Protein AF-A0A7D5ZQ48-F1 (afdb_monomer)

Structure (mmCIF, N/CA/C/O backbone):
data_AF-A0A7D5ZQ48-F1
#
_entry.id   AF-A0A7D5ZQ48-F1
#
loop_
_atom_site.group_PDB
_atom_site.id
_atom_site.type_symbol
_atom_site.label_atom_id
_atom_site.label_alt_id
_atom_site.label_comp_id
_atom_site.label_asym_id
_atom_site.label_entity_id
_atom_site.label_seq_id
_atom_site.pdbx_PDB_ins_code
_atom_site.Cartn_x
_atom_site.Cartn_y
_atom_site.Cartn_z
_atom_site.occupancy
_atom_site.B_iso_or_equiv
_atom_site.auth_seq_id
_atom_site.auth_comp_id
_atom_site.auth_asym_id
_atom_site.auth_atom_id
_atom_site.pdbx_PDB_model_num
ATOM 1 N N . MET A 1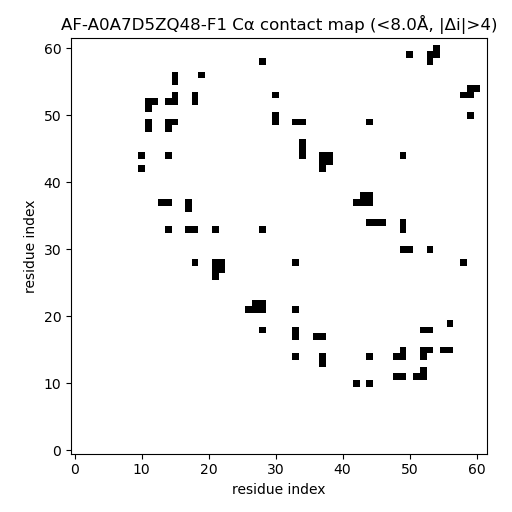 1 ? 12.293 -15.148 -17.341 1.00 50.47 1 MET A N 1
ATOM 2 C CA . MET A 1 1 ? 11.602 -14.373 -16.279 1.00 50.47 1 MET A CA 1
ATOM 3 C C . MET A 1 1 ? 11.802 -12.888 -16.588 1.00 50.47 1 MET A C 1
ATOM 5 O O . MET A 1 1 ? 12.942 -12.459 -16.659 1.00 50.47 1 MET A O 1
ATOM 9 N N . ASN A 1 2 ? 10.749 -12.128 -16.913 1.00 62.78 2 ASN A N 1
ATOM 10 C CA . ASN A 1 2 ? 10.889 -10.785 -17.506 1.00 62.78 2 ASN A CA 1
ATOM 11 C C . ASN A 1 2 ? 11.236 -9.724 -16.443 1.00 62.78 2 ASN A C 1
ATOM 13 O O . ASN A 1 2 ? 10.457 -9.530 -15.511 1.00 62.78 2 ASN A O 1
ATOM 17 N N . ALA A 1 3 ? 12.333 -8.975 -16.595 1.00 62.84 3 ALA A N 1
ATOM 18 C CA . ALA A 1 3 ? 12.762 -7.939 -15.638 1.00 62.84 3 ALA A CA 1
ATOM 19 C C . ALA A 1 3 ? 11.658 -6.908 -15.304 1.00 62.84 3 ALA A C 1
ATOM 21 O O . ALA A 1 3 ? 11.506 -6.487 -14.158 1.00 62.84 3 ALA A O 1
ATOM 22 N N . ARG A 1 4 ? 10.790 -6.593 -16.277 1.00 67.19 4 ARG A N 1
ATOM 23 C CA . ARG A 1 4 ? 9.610 -5.724 -16.094 1.00 67.19 4 ARG A CA 1
ATOM 24 C C . ARG A 1 4 ? 8.629 -6.247 -15.039 1.00 67.19 4 ARG A C 1
ATOM 26 O O . ARG A 1 4 ? 8.071 -5.466 -14.274 1.00 67.19 4 ARG A O 1
ATOM 33 N N . THR A 1 5 ? 8.448 -7.566 -14.961 1.00 72.88 5 THR A N 1
ATOM 34 C CA . THR A 1 5 ? 7.567 -8.182 -13.955 1.00 72.88 5 THR A CA 1
ATOM 35 C C . THR A 1 5 ? 8.163 -8.141 -12.551 1.00 72.88 5 THR A C 1
ATOM 37 O O . THR A 1 5 ? 7.413 -8.002 -11.587 1.00 72.88 5 THR A O 1
ATOM 40 N N . ALA A 1 6 ? 9.493 -8.188 -12.418 1.00 77.50 6 ALA A N 1
ATOM 41 C CA . ALA A 1 6 ? 10.161 -8.054 -11.125 1.00 77.50 6 ALA A CA 1
ATOM 42 C C . ALA A 1 6 ? 9.992 -6.638 -10.554 1.00 77.50 6 ALA A C 1
ATOM 44 O O . ALA A 1 6 ? 9.578 -6.495 -9.405 1.00 77.50 6 ALA A O 1
ATOM 45 N N . VAL A 1 7 ? 10.190 -5.604 -11.381 1.00 78.69 7 VAL A N 1
ATOM 46 C CA . VAL A 1 7 ? 9.991 -4.196 -10.986 1.00 78.69 7 VAL A CA 1
ATOM 47 C C . VAL A 1 7 ? 8.533 -3.921 -10.602 1.00 78.69 7 VAL A C 1
ATOM 49 O O . VAL A 1 7 ? 8.265 -3.289 -9.581 1.00 78.69 7 VAL A O 1
ATOM 52 N N . ALA A 1 8 ? 7.571 -4.437 -11.375 1.00 77.50 8 ALA A N 1
ATOM 53 C CA . ALA A 1 8 ? 6.149 -4.305 -11.047 1.00 77.50 8 ALA A CA 1
ATOM 54 C C . ALA A 1 8 ? 5.791 -5.012 -9.726 1.00 77.50 8 ALA A C 1
ATOM 56 O O . ALA A 1 8 ? 5.037 -4.482 -8.906 1.00 77.50 8 ALA A O 1
ATOM 57 N N . ARG A 1 9 ? 6.362 -6.200 -9.487 1.00 82.25 9 ARG A N 1
ATOM 58 C CA . ARG A 1 9 ? 6.164 -6.951 -8.242 1.00 82.25 9 ARG A CA 1
ATOM 59 C C . ARG A 1 9 ? 6.748 -6.217 -7.039 1.00 82.25 9 ARG A C 1
ATOM 61 O O . ARG A 1 9 ? 6.120 -6.223 -5.982 1.00 82.25 9 ARG A O 1
ATOM 68 N N . ASP A 1 10 ? 7.916 -5.605 -7.191 1.00 85.69 10 ASP A N 1
ATOM 69 C CA . ASP A 1 10 ? 8.566 -4.857 -6.119 1.00 85.69 10 ASP A CA 1
ATOM 70 C C . ASP A 1 10 ? 7.776 -3.595 -5.749 1.00 85.69 10 ASP A C 1
ATOM 72 O O . ASP A 1 10 ? 7.392 -3.418 -4.590 1.00 85.69 10 ASP A O 1
ATOM 76 N N . ARG A 1 11 ? 7.356 -2.817 -6.757 1.00 84.38 11 ARG A N 1
ATOM 77 C CA . ARG A 1 11 ? 6.456 -1.670 -6.569 1.00 84.38 11 ARG A CA 1
ATOM 78 C C . ARG A 1 11 ? 5.177 -2.067 -5.834 1.00 84.38 11 ARG A C 1
ATOM 80 O O . ARG A 1 11 ? 4.768 -1.401 -4.887 1.00 84.38 11 ARG A O 1
ATOM 87 N N . ARG A 1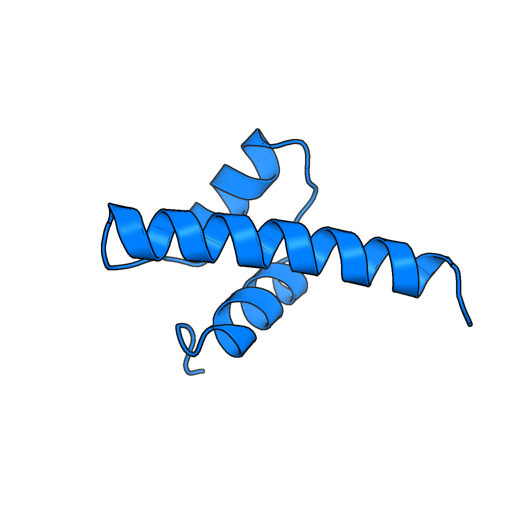 12 ? 4.562 -3.189 -6.219 1.00 85.38 12 ARG A N 1
ATOM 88 C CA . ARG A 1 12 ? 3.352 -3.695 -5.559 1.00 85.38 12 ARG A CA 1
ATOM 89 C C . ARG A 1 12 ? 3.599 -4.081 -4.104 1.00 85.38 12 ARG A C 1
ATOM 91 O O . ARG A 1 12 ? 2.759 -3.792 -3.259 1.00 85.38 12 ARG A O 1
ATOM 98 N N . LYS A 1 13 ? 4.737 -4.709 -3.788 1.00 89.50 13 LYS A N 1
ATOM 99 C CA . LYS A 1 13 ? 5.110 -5.011 -2.396 1.00 89.50 13 LYS A CA 1
ATOM 100 C C . LYS A 1 13 ? 5.259 -3.736 -1.571 1.00 89.50 13 LYS A C 1
ATOM 102 O O . LYS A 1 13 ? 4.790 -3.719 -0.436 1.00 89.50 13 LYS A O 1
ATOM 107 N N . ALA A 1 14 ? 5.868 -2.690 -2.129 1.00 9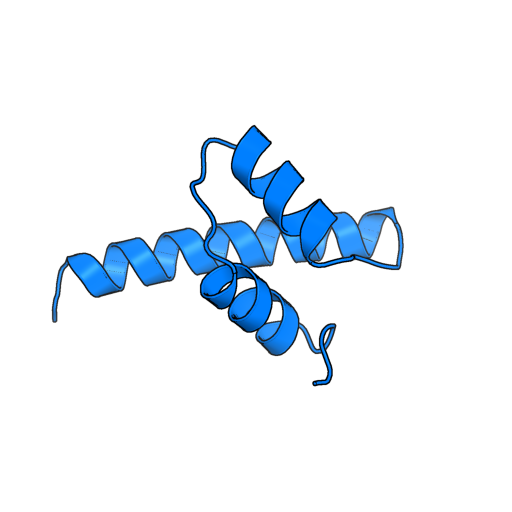0.31 14 ALA A N 1
ATOM 108 C CA . ALA A 1 14 ? 6.000 -1.403 -1.454 1.00 90.31 14 ALA A CA 1
ATOM 109 C C . ALA A 1 14 ? 4.623 -0.779 -1.161 1.00 90.31 14 ALA A C 1
ATOM 111 O O . ALA A 1 14 ? 4.345 -0.441 -0.013 1.00 90.31 14 ALA A O 1
ATOM 112 N N . ILE A 1 15 ? 3.721 -0.752 -2.150 1.00 89.81 15 ILE A N 1
ATOM 113 C CA . ILE A 1 15 ? 2.346 -0.242 -1.990 1.00 89.81 15 ILE A CA 1
ATOM 114 C C . ILE A 1 15 ? 1.570 -1.043 -0.930 1.00 89.81 15 ILE A C 1
ATOM 116 O O . ILE A 1 15 ? 0.908 -0.456 -0.080 1.00 89.81 15 ILE A O 1
ATOM 120 N N . VAL A 1 16 ? 1.689 -2.377 -0.919 1.00 91.19 16 VAL A N 1
ATOM 121 C CA . VAL A 1 16 ? 1.083 -3.231 0.124 1.00 91.19 16 VAL A CA 1
ATOM 122 C C . VAL A 1 16 ? 1.615 -2.878 1.514 1.00 91.19 16 VAL A C 1
ATOM 124 O O . VAL A 1 16 ? 0.858 -2.900 2.484 1.00 91.19 16 VAL A O 1
ATOM 127 N N . ARG A 1 17 ? 2.911 -2.573 1.631 1.00 92.19 17 ARG A N 1
ATOM 128 C CA . ARG A 1 17 ? 3.544 -2.228 2.909 1.00 92.19 17 ARG A CA 1
ATOM 129 C C . ARG A 1 17 ? 3.018 -0.888 3.438 1.00 92.19 17 ARG A C 1
ATOM 131 O O . ARG A 1 17 ? 2.669 -0.818 4.611 1.00 92.19 17 ARG A O 1
ATOM 138 N N . ILE A 1 18 ? 2.874 0.106 2.558 1.00 90.81 18 ILE A N 1
ATOM 139 C CA . ILE A 1 18 ? 2.274 1.414 2.868 1.00 90.81 18 ILE A CA 1
ATOM 140 C C . ILE A 1 18 ? 0.818 1.241 3.306 1.00 90.81 18 ILE A C 1
ATOM 142 O O . ILE A 1 18 ? 0.467 1.628 4.415 1.00 90.81 18 ILE A O 1
ATOM 146 N N . ALA A 1 19 ? -0.004 0.567 2.493 1.00 89.31 19 ALA A N 1
ATOM 147 C CA . ALA A 1 19 ? -1.414 0.331 2.806 1.00 89.31 19 ALA A CA 1
ATOM 148 C C . ALA A 1 19 ? -1.601 -0.398 4.146 1.00 89.31 19 ALA A C 1
ATOM 150 O O . ALA A 1 19 ? -2.509 -0.084 4.909 1.00 89.31 19 ALA A O 1
ATOM 151 N N . ARG A 1 20 ? -0.718 -1.350 4.470 1.00 91.06 20 ARG A N 1
ATOM 152 C CA . ARG A 1 20 ? -0.736 -2.042 5.763 1.00 91.06 20 ARG A CA 1
ATOM 153 C C . ARG A 1 20 ? -0.385 -1.121 6.934 1.00 91.06 20 ARG A C 1
ATOM 155 O O . ARG A 1 20 ? -1.001 -1.275 7.982 1.00 91.06 20 ARG A O 1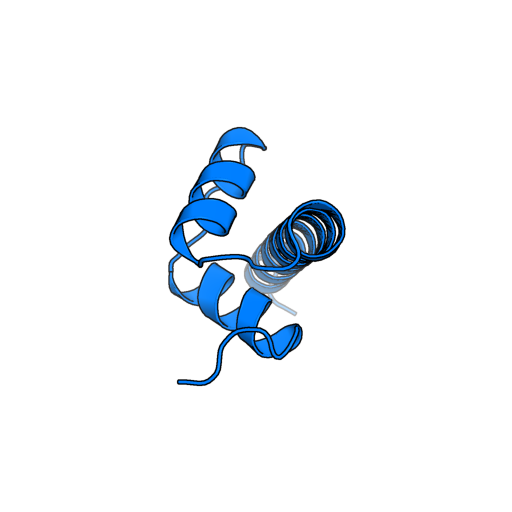
ATOM 162 N N . SER A 1 21 ? 0.596 -0.227 6.783 1.00 91.19 21 SER A N 1
ATOM 163 C CA . SER A 1 21 ? 0.941 0.742 7.838 1.00 91.19 21 SER A CA 1
ATOM 164 C C . SER A 1 21 ? -0.237 1.669 8.104 1.00 91.19 21 SER A C 1
ATOM 166 O O . SER A 1 21 ? -0.727 1.727 9.225 1.00 91.19 21 SER A O 1
ATOM 168 N N . MET A 1 22 ? -0.796 2.246 7.035 1.00 88.69 22 MET A N 1
ATOM 169 C CA . MET A 1 22 ? -1.969 3.118 7.120 1.00 88.69 22 MET A CA 1
ATOM 170 C C . MET A 1 22 ? -3.157 2.412 7.778 1.00 88.69 22 MET A C 1
ATOM 172 O O . MET A 1 22 ? -3.830 2.993 8.620 1.00 88.69 22 MET A O 1
ATOM 176 N N . HIS A 1 23 ? -3.385 1.133 7.458 1.00 88.88 23 HIS A N 1
ATOM 177 C CA . HIS A 1 23 ? -4.461 0.358 8.076 1.00 88.88 23 HIS A CA 1
ATOM 178 C C . HIS A 1 23 ? -4.245 0.141 9.575 1.00 88.88 23 HIS A C 1
ATOM 180 O O . HIS A 1 23 ? -5.206 0.159 10.336 1.00 88.88 23 HIS A O 1
ATOM 186 N N . ARG A 1 24 ? -2.997 -0.057 10.012 1.00 88.44 24 ARG A N 1
ATOM 187 C CA . ARG A 1 24 ? -2.677 -0.199 11.438 1.00 88.44 24 ARG A CA 1
ATOM 188 C C . ARG A 1 24 ? -2.805 1.116 12.201 1.00 88.44 24 ARG A C 1
ATOM 190 O O . ARG A 1 24 ? -3.185 1.078 13.362 1.00 88.44 24 ARG A O 1
ATOM 197 N N . GLU A 1 25 ? -2.477 2.236 11.567 1.00 88.38 25 GLU A N 1
ATOM 198 C CA . GLU A 1 25 ? -2.497 3.563 12.193 1.00 88.38 25 GLU A CA 1
ATOM 199 C C . GLU A 1 25 ? -3.911 4.156 12.255 1.00 88.38 25 GLU A C 1
ATOM 201 O O . GLU A 1 25 ? -4.315 4.677 13.290 1.00 88.38 25 GLU A O 1
ATOM 206 N N . HIS A 1 26 ? -4.682 4.041 11.171 1.00 85.06 26 HIS A N 1
ATOM 207 C CA . HIS A 1 26 ? -5.984 4.703 11.026 1.00 85.06 26 HIS A CA 1
ATOM 208 C C . HIS A 1 26 ? -7.182 3.746 11.076 1.00 85.06 26 HIS A C 1
ATOM 210 O O . HIS A 1 26 ? -8.328 4.189 11.102 1.00 85.06 26 HIS A O 1
ATOM 216 N N . GLY A 1 27 ? -6.961 2.428 11.048 1.00 82.19 27 GLY A N 1
ATOM 217 C CA . GLY A 1 27 ? -8.019 1.409 11.047 1.00 82.19 27 GLY A CA 1
ATOM 218 C C . GLY A 1 27 ? -8.760 1.251 9.711 1.00 82.19 27 GLY A C 1
ATOM 219 O O . GLY A 1 27 ? -9.193 0.150 9.379 1.00 82.19 27 GLY A O 1
ATOM 220 N N . GLN A 1 28 ? -8.864 2.297 8.891 1.00 81.62 28 GLN A N 1
ATOM 221 C CA . GLN A 1 28 ? -9.437 2.253 7.539 1.00 81.62 28 GLN A CA 1
ATOM 222 C C . GLN A 1 28 ? -8.474 2.876 6.533 1.00 81.62 28 GLN A C 1
ATOM 224 O O . GLN A 1 28 ? -7.690 3.752 6.882 1.00 81.62 28 GLN A O 1
ATOM 229 N N . VAL A 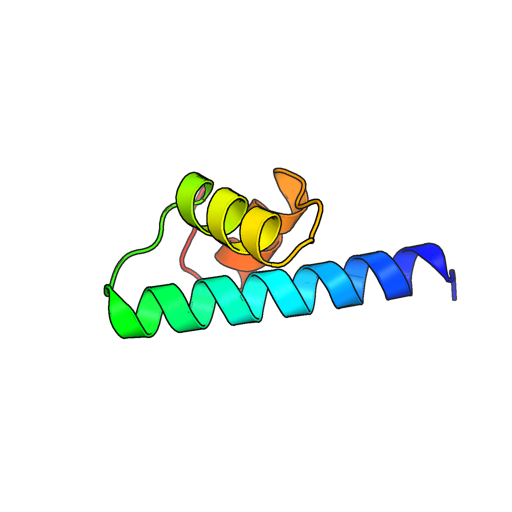1 29 ? -8.505 2.389 5.290 1.00 85.06 29 VAL A N 1
ATOM 230 C CA . VAL A 1 29 ? -7.631 2.896 4.227 1.00 85.06 29 VAL A CA 1
ATOM 231 C C . VAL A 1 29 ? -8.370 2.918 2.907 1.00 85.06 29 VAL A C 1
ATOM 233 O O . VAL A 1 29 ? -8.889 1.891 2.462 1.00 85.06 29 VAL A O 1
ATOM 236 N N . TRP A 1 30 ? -8.354 4.068 2.245 1.00 86.62 30 TRP A N 1
ATOM 237 C CA . TRP A 1 30 ? -8.971 4.236 0.940 1.00 86.62 30 TRP A CA 1
ATOM 238 C C . TRP A 1 30 ? -7.936 4.135 -0.190 1.00 86.62 30 TRP A C 1
ATOM 240 O O . TRP A 1 30 ? -6.781 4.541 -0.029 1.00 86.62 30 TRP A O 1
ATOM 250 N N . PRO A 1 31 ? -8.323 3.651 -1.387 1.00 87.75 31 PRO A N 1
ATOM 251 C CA . PRO A 1 31 ? -7.414 3.555 -2.533 1.00 87.75 31 PRO A CA 1
ATOM 252 C C . PRO A 1 31 ? -6.711 4.870 -2.884 1.00 87.75 31 PRO A C 1
ATOM 254 O O . PRO A 1 31 ? -5.535 4.865 -3.244 1.00 87.75 31 PRO A O 1
ATOM 257 N N . ASN A 1 32 ? -7.413 5.996 -2.760 1.00 88.69 32 ASN A N 1
ATOM 258 C CA . ASN A 1 32 ? -6.864 7.313 -3.080 1.00 88.69 32 ASN A CA 1
ATOM 259 C C . ASN A 1 32 ? -5.757 7.718 -2.097 1.00 88.69 32 ASN A C 1
ATOM 261 O O . ASN A 1 32 ? -4.745 8.274 -2.514 1.00 88.69 32 ASN A O 1
ATOM 265 N N . GLU A 1 33 ? -5.910 7.382 -0.816 1.00 89.19 33 GLU A N 1
ATOM 266 C CA . GLU A 1 33 ? -4.917 7.675 0.218 1.00 89.19 33 GLU A CA 1
ATOM 267 C C . GLU A 1 33 ? -3.669 6.813 0.042 1.00 89.19 33 GLU A C 1
ATOM 269 O O . GLU A 1 33 ? -2.553 7.323 0.088 1.00 89.19 33 GLU A O 1
ATOM 274 N N . VAL A 1 34 ? -3.843 5.521 -0.265 1.00 88.81 34 VAL A N 1
ATOM 275 C CA . VAL A 1 34 ? -2.715 4.636 -0.593 1.00 88.81 34 VAL A CA 1
ATOM 276 C C . VAL A 1 34 ? -1.967 5.142 -1.823 1.00 88.81 34 VAL A C 1
ATOM 278 O O . VAL A 1 34 ? -0.737 5.110 -1.851 1.00 88.81 34 VAL A O 1
ATOM 281 N N . ALA A 1 35 ? -2.688 5.612 -2.846 1.00 90.44 35 ALA A N 1
ATOM 282 C CA . ALA A 1 35 ? -2.075 6.180 -4.040 1.00 90.44 35 ALA A CA 1
ATOM 283 C C . ALA A 1 35 ? -1.278 7.453 -3.716 1.00 90.44 35 ALA A C 1
ATOM 285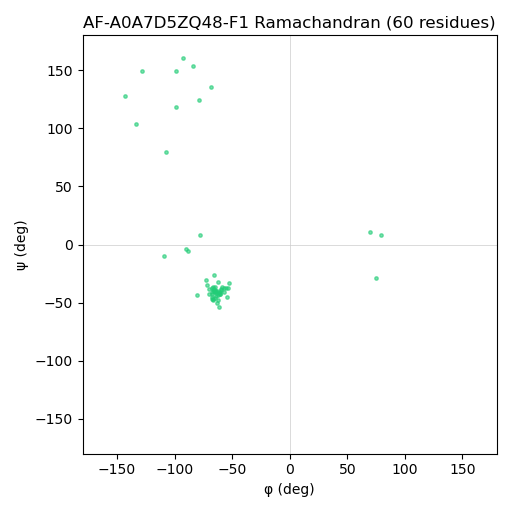 O O . ALA A 1 35 ? -0.146 7.584 -4.178 1.00 90.44 35 ALA A O 1
ATOM 286 N N . ALA A 1 36 ? -1.831 8.349 -2.894 1.00 90.06 36 ALA A N 1
ATOM 287 C CA . ALA A 1 36 ? -1.163 9.572 -2.460 1.00 90.06 36 ALA A CA 1
ATOM 288 C C . ALA A 1 36 ? 0.081 9.279 -1.605 1.00 90.06 36 ALA A C 1
ATOM 290 O O . ALA A 1 36 ? 1.151 9.817 -1.878 1.00 90.06 36 ALA A O 1
ATOM 291 N N . ALA A 1 37 ? -0.018 8.367 -0.635 1.00 89.94 37 ALA A N 1
ATOM 292 C CA . ALA A 1 37 ? 1.102 7.969 0.216 1.00 89.94 37 ALA A CA 1
ATOM 293 C C . ALA A 1 37 ? 2.214 7.271 -0.583 1.00 89.94 37 ALA A C 1
ATOM 295 O O . ALA A 1 37 ? 3.399 7.544 -0.396 1.00 89.94 37 ALA A O 1
ATOM 296 N N . ALA A 1 38 ? 1.847 6.408 -1.533 1.00 90.06 38 ALA A N 1
ATOM 297 C CA . ALA A 1 38 ? 2.813 5.799 -2.440 1.00 90.06 38 ALA A CA 1
ATOM 298 C C . ALA A 1 38 ? 3.471 6.838 -3.365 1.00 90.06 38 ALA A C 1
ATOM 300 O O . ALA A 1 38 ? 4.677 6.751 -3.594 1.00 90.06 38 ALA A O 1
ATOM 301 N N . ALA A 1 39 ? 2.723 7.833 -3.852 1.00 90.44 39 ALA A N 1
ATOM 302 C CA . ALA A 1 39 ? 3.281 8.943 -4.624 1.00 90.44 39 ALA A CA 1
ATOM 303 C C . ALA A 1 39 ? 4.251 9.801 -3.795 1.00 90.44 39 ALA A C 1
ATOM 305 O O . ALA A 1 39 ? 5.336 10.124 -4.276 1.00 90.44 39 ALA A O 1
ATOM 306 N N . ALA A 1 40 ? 3.912 10.095 -2.537 1.00 89.94 40 ALA A N 1
ATOM 307 C CA . ALA A 1 40 ? 4.788 10.802 -1.600 1.00 89.94 40 ALA A CA 1
ATOM 308 C C . ALA A 1 40 ? 6.084 10.024 -1.308 1.00 89.94 40 ALA A C 1
ATOM 310 O O . ALA A 1 40 ? 7.144 10.619 -1.150 1.00 89.94 40 ALA A O 1
ATOM 311 N N . ALA A 1 41 ? 6.027 8.689 -1.328 1.00 87.44 41 ALA A N 1
ATOM 312 C CA . ALA A 1 41 ? 7.194 7.812 -1.225 1.00 87.44 41 ALA A CA 1
ATOM 313 C C . ALA A 1 41 ? 8.008 7.688 -2.536 1.00 87.44 41 ALA A C 1
ATOM 315 O O . ALA A 1 41 ? 8.895 6.840 -2.634 1.00 87.44 41 ALA A O 1
ATOM 316 N N . GLY A 1 42 ? 7.697 8.482 -3.569 1.00 88.31 42 GLY A N 1
ATOM 317 C CA . GLY A 1 42 ? 8.393 8.473 -4.860 1.00 88.31 42 GLY A CA 1
ATOM 318 C C . GLY A 1 42 ? 7.987 7.331 -5.799 1.00 88.31 42 GLY A C 1
ATOM 319 O O . GLY A 1 42 ? 8.605 7.134 -6.848 1.00 88.31 42 GLY A O 1
ATOM 320 N N . LEU A 1 43 ? 6.946 6.564 -5.461 1.00 87.06 43 LEU A N 1
ATOM 321 C CA . LEU A 1 43 ? 6.409 5.531 -6.342 1.00 87.06 43 LEU A CA 1
ATOM 322 C C . LEU A 1 43 ? 5.432 6.153 -7.346 1.00 87.06 43 LEU A C 1
ATOM 324 O O . LEU A 1 43 ? 4.767 7.145 -7.080 1.00 87.06 43 LEU A O 1
ATOM 328 N N . LYS A 1 44 ? 5.280 5.512 -8.507 1.00 87.62 44 LYS A N 1
ATOM 329 C CA . LYS A 1 44 ? 4.201 5.810 -9.463 1.00 87.62 44 LYS A CA 1
ATOM 330 C C . LYS A 1 44 ? 3.174 4.674 -9.430 1.00 87.62 44 LYS A C 1
ATOM 332 O O . LYS A 1 44 ? 3.273 3.756 -10.254 1.00 87.62 44 LYS A O 1
ATOM 337 N N . PRO A 1 45 ? 2.268 4.649 -8.432 1.00 85.31 45 PRO A N 1
ATOM 338 C CA . PRO A 1 45 ? 1.235 3.627 -8.339 1.00 85.31 45 PRO A CA 1
ATOM 339 C C . PRO A 1 45 ? 0.218 3.802 -9.470 1.00 85.31 45 PRO A C 1
ATOM 341 O O . PRO A 1 45 ? -0.237 4.907 -9.756 1.00 85.31 45 PRO A O 1
ATOM 344 N N . THR A 1 46 ? -0.164 2.701 -10.109 1.00 87.69 46 THR A N 1
ATOM 345 C CA . THR A 1 46 ? -1.329 2.685 -10.999 1.00 87.69 46 THR A CA 1
ATOM 346 C C . THR A 1 46 ? -2.572 2.270 -10.218 1.00 87.69 46 THR A C 1
ATOM 348 O O . THR A 1 46 ? -2.478 1.610 -9.180 1.00 87.69 46 THR A O 1
ATOM 351 N N . ARG A 1 47 ? -3.761 2.583 -10.744 1.00 85.00 47 ARG A N 1
ATOM 352 C CA . ARG A 1 47 ? -5.034 2.146 -10.145 1.00 85.00 47 ARG A CA 1
ATOM 353 C C . ARG A 1 47 ? -5.093 0.622 -9.962 1.00 85.00 47 ARG A C 1
ATOM 355 O O . ARG A 1 47 ? -5.579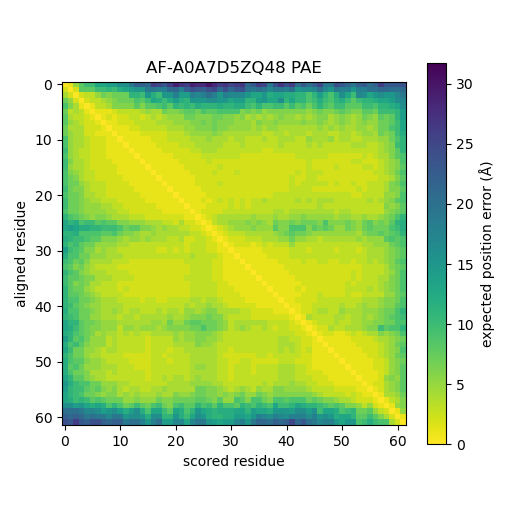 0.143 -8.943 1.00 85.00 47 ARG A O 1
ATOM 362 N N . GLN A 1 48 ? -4.540 -0.133 -10.916 1.00 84.69 48 GLN A N 1
ATOM 363 C CA . GLN A 1 48 ? -4.426 -1.591 -10.831 1.00 84.69 48 GLN A CA 1
ATOM 364 C C . GLN A 1 48 ? -3.483 -2.050 -9.716 1.00 84.69 48 GLN A C 1
ATOM 366 O O . GLN A 1 48 ? -3.792 -3.024 -9.035 1.00 84.69 48 GLN A O 1
ATOM 371 N N . ASP A 1 49 ? -2.352 -1.373 -9.506 1.00 8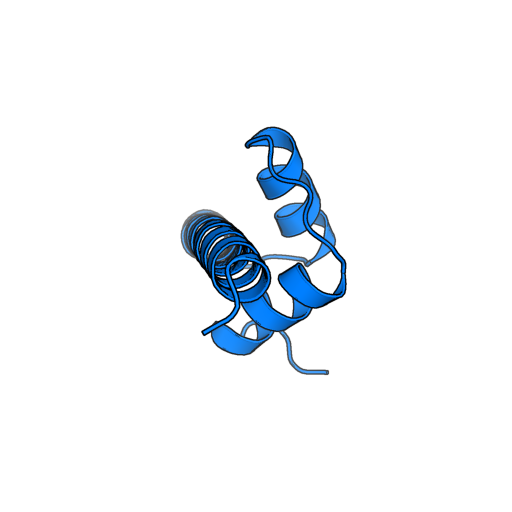5.00 49 ASP A N 1
ATOM 372 C CA . ASP A 1 49 ? -1.420 -1.747 -8.439 1.00 85.00 49 ASP A CA 1
ATOM 373 C C . ASP A 1 49 ? -2.018 -1.517 -7.054 1.00 85.00 49 ASP A C 1
ATOM 375 O O . ASP A 1 49 ? -1.855 -2.364 -6.177 1.00 85.00 49 ASP A O 1
ATOM 379 N N . VAL A 1 50 ? -2.752 -0.415 -6.878 1.00 87.12 50 VAL A N 1
ATOM 380 C CA . VAL A 1 50 ? -3.456 -0.107 -5.628 1.00 87.12 50 VAL A CA 1
ATOM 381 C C . VAL A 1 50 ? -4.589 -1.103 -5.384 1.00 87.12 50 VAL A C 1
ATOM 383 O O . VAL A 1 50 ? -4.665 -1.680 -4.302 1.00 87.12 50 VAL A O 1
ATOM 386 N N . ALA A 1 51 ? -5.416 -1.386 -6.396 1.00 86.50 51 ALA A N 1
ATOM 387 C CA . ALA A 1 51 ? -6.484 -2.380 -6.287 1.00 86.50 51 ALA A CA 1
ATOM 388 C C . ALA A 1 51 ? -5.932 -3.780 -5.971 1.00 86.50 51 ALA A C 1
ATOM 390 O O . ALA A 1 51 ? -6.450 -4.475 -5.100 1.00 86.50 51 ALA A O 1
ATOM 391 N N . ALA A 1 52 ? -4.838 -4.184 -6.622 1.00 85.50 52 ALA A N 1
ATOM 392 C CA . ALA A 1 52 ? -4.180 -5.456 -6.345 1.00 85.50 52 ALA A CA 1
ATOM 393 C C . ALA A 1 52 ? -3.545 -5.495 -4.945 1.00 85.50 52 ALA A C 1
ATOM 395 O O . ALA A 1 52 ? -3.557 -6.543 -4.297 1.00 85.50 52 ALA A O 1
ATOM 396 N N . ALA A 1 53 ? -2.982 -4.379 -4.473 1.00 85.00 53 ALA A N 1
ATOM 397 C CA . ALA A 1 53 ? -2.402 -4.275 -3.140 1.00 85.00 53 ALA A CA 1
ATOM 398 C C . ALA A 1 53 ? -3.471 -4.381 -2.045 1.00 85.00 53 ALA A C 1
ATOM 400 O O . ALA A 1 53 ? -3.318 -5.178 -1.119 1.00 85.00 53 ALA A O 1
ATOM 401 N N . LEU A 1 54 ? -4.569 -3.638 -2.182 1.00 84.62 54 LEU A N 1
ATOM 402 C CA . LEU A 1 54 ? -5.674 -3.667 -1.229 1.00 84.62 54 LEU A CA 1
ATOM 403 C C . LEU A 1 54 ? -6.453 -4.985 -1.279 1.00 84.62 54 LEU A C 1
ATOM 405 O O . LEU A 1 54 ? -6.791 -5.530 -0.230 1.00 84.62 54 LEU A O 1
ATOM 409 N N . GLY A 1 55 ? -6.662 -5.553 -2.471 1.00 84.88 55 GLY A N 1
ATOM 410 C CA . GLY A 1 55 ? -7.261 -6.878 -2.633 1.00 84.88 55 GLY A CA 1
ATOM 411 C C . GLY A 1 55 ? -6.439 -7.970 -1.941 1.00 84.88 55 GLY A C 1
ATOM 412 O O . GLY A 1 55 ? -6.997 -8.839 -1.279 1.00 84.88 55 GLY A O 1
ATOM 413 N N . ARG A 1 56 ? -5.100 -7.886 -1.990 1.00 82.38 56 ARG A N 1
ATOM 414 C CA . ARG A 1 56 ? -4.207 -8.807 -1.259 1.00 82.38 56 ARG A CA 1
ATOM 415 C C . ARG A 1 56 ? -4.311 -8.667 0.262 1.00 82.38 56 ARG A C 1
ATOM 417 O O . ARG A 1 56 ? -4.002 -9.616 0.975 1.00 82.38 56 ARG A O 1
ATOM 424 N N . LEU A 1 57 ? -4.697 -7.492 0.752 1.00 80.94 57 LEU A N 1
ATOM 425 C CA . LEU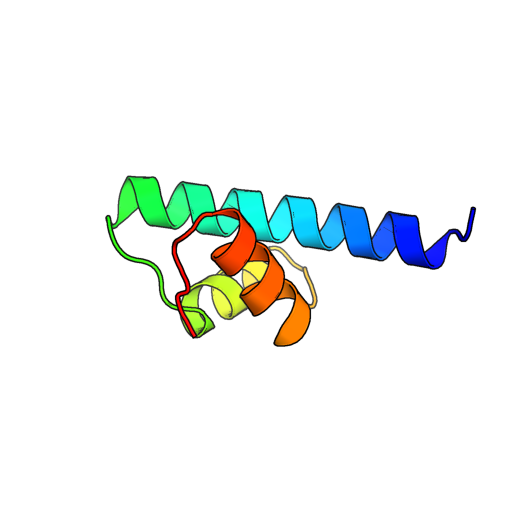 A 1 57 ? -4.911 -7.232 2.174 1.00 80.94 57 LEU A CA 1
ATOM 426 C C . LEU A 1 57 ? -6.342 -7.558 2.629 1.00 80.94 57 LEU A C 1
ATOM 428 O O . LEU A 1 57 ? -6.614 -7.470 3.819 1.00 80.94 57 LEU A O 1
ATOM 432 N N . GLY A 1 58 ? -7.249 -7.923 1.715 1.00 81.19 58 GLY A N 1
ATOM 433 C CA . GLY A 1 58 ? -8.669 -8.106 2.030 1.00 81.19 58 GLY A CA 1
ATOM 434 C C . GLY A 1 58 ? -9.403 -6.798 2.351 1.00 81.19 58 GLY A C 1
ATOM 435 O O . GLY A 1 58 ? -10.541 -6.839 2.800 1.00 81.19 58 GLY A O 1
ATOM 436 N N . LEU A 1 59 ? -8.768 -5.646 2.102 1.00 72.44 59 LEU A N 1
ATOM 437 C CA . LEU A 1 59 ? -9.291 -4.306 2.408 1.00 72.44 59 LEU A CA 1
ATOM 438 C C . LEU A 1 59 ? -10.110 -3.708 1.258 1.00 72.44 59 LEU A C 1
ATOM 440 O O . LEU A 1 59 ? -10.651 -2.615 1.379 1.00 72.44 59 LEU A O 1
ATOM 444 N N . TYR A 1 60 ? -10.184 -4.406 0.126 1.00 64.44 60 TYR A N 1
ATOM 445 C CA . TYR A 1 60 ? -10.948 -3.979 -1.038 1.00 64.44 60 TYR A CA 1
ATOM 446 C C . TYR A 1 60 ? -11.772 -5.152 -1.546 1.00 64.44 60 TYR A C 1
ATOM 448 O O . TYR A 1 60 ? -11.243 -6.088 -2.149 1.00 64.44 60 TYR A O 1
ATOM 456 N N . ARG A 1 61 ? -13.073 -5.107 -1.255 1.00 54.50 61 ARG A N 1
ATOM 457 C CA . ARG A 1 61 ? -14.073 -5.988 -1.850 1.00 54.50 61 ARG A CA 1
ATOM 458 C C . ARG A 1 61 ? -14.732 -5.186 -2.974 1.00 54.50 61 ARG A C 1
ATOM 460 O O . ARG A 1 61 ? -15.227 -4.092 -2.724 1.00 54.50 61 ARG A O 1
ATOM 467 N N . ARG A 1 62 ? -14.594 -5.690 -4.202 1.00 53.00 62 ARG A N 1
ATOM 468 C CA . ARG A 1 62 ? -15.227 -5.133 -5.403 1.00 53.00 62 ARG A CA 1
ATOM 469 C C . ARG A 1 62 ? -16.742 -5.106 -5.248 1.00 53.00 62 ARG A C 1
ATOM 471 O O . ARG A 1 62 ? -17.258 -6.072 -4.643 1.00 53.00 62 ARG A O 1
#

Foldseek 3Di:
DDPVVVVLVVLLVVLLVQQVVCCVVPVADDLVRSCVVSVVVVGRDDSVSSQVSCVVVVRDDD

pLDDT: mean 83.13, std 9.65, range [50.47, 92.19]

Solvent-accessible surface area (backbone atoms only — not comparable to full-atom values): 3619 Å² total; per-residue (Å²): 135,62,69,70,58,54,55,53,50,50,54,33,53,51,45,34,51,51,44,51,50,46,29,72,76,64,71,58,70,53,68,69,56,45,44,51,55,33,40,74,71,73,44,87,69,46,74,65,45,45,50,54,27,33,42,74,67,69,69,48,82,133

Secondary structure (DSSP, 8-state):
--HHHHHHHHHHHHHHHHHHHHHHHHS---HHHHHHHHHHTT----HHHHHHHHHHTT----

Mean predicted aligned error: 5.21 Å

Sequence (62 aa):
MNARTAVARDRRKAIVRIARSMHREHGQVWPNEVAAAAAAAGLKPTRQDVAAALGRLGLYRR

Nearest PDB structures (foldseek):
  1f9n-assembly1_F  TM=6.177E-01  e=1.932E+00  Bacillus subtilis
  5cvi-assembly1_B  TM=3.967E-01  e=9.787E+00  Streptococcus mutans

Radius of gyration: 11.23 Å; Cα contacts (8 Å, |Δi|>4): 54; chains: 1; bounding box: 28×25×30 Å